Protein AF-A0A5N7CS74-F1 (afdb_monomer_lite)

Structure (mmCIF, N/CA/C/O backbone):
data_AF-A0A5N7CS74-F1
#
_entry.id   AF-A0A5N7CS74-F1
#
loop_
_atom_site.group_PDB
_atom_site.id
_atom_site.type_symbol
_atom_site.label_atom_id
_atom_site.label_alt_id
_atom_site.label_comp_id
_atom_site.label_asym_id
_atom_site.label_entity_id
_atom_site.label_seq_id
_atom_site.pdbx_PDB_ins_code
_atom_site.Cartn_x
_atom_site.Cartn_y
_atom_site.Cartn_z
_atom_site.occupancy
_atom_site.B_iso_or_equiv
_atom_site.auth_seq_id
_atom_site.auth_comp_id
_atom_site.auth_asym_id
_atom_site.auth_atom_id
_atom_site.pdbx_PDB_model_num
ATOM 1 N N . MET A 1 1 ? -2.478 -4.351 22.106 1.00 57.03 1 MET A N 1
ATOM 2 C CA . MET A 1 1 ? -2.594 -5.439 21.107 1.00 57.03 1 MET A CA 1
ATOM 3 C C . MET A 1 1 ? -3.476 -4.970 19.954 1.00 57.03 1 MET A C 1
ATOM 5 O O . MET A 1 1 ? -4.374 -4.177 20.224 1.00 57.03 1 MET A O 1
ATOM 9 N N . PRO A 1 2 ? -3.210 -5.345 18.687 1.00 69.88 2 PRO A N 1
ATOM 10 C CA . PRO A 1 2 ? -4.095 -4.986 17.576 1.00 69.88 2 PRO A CA 1
ATOM 11 C C . PRO A 1 2 ? -5.490 -5.591 17.793 1.00 69.88 2 PRO A C 1
ATOM 13 O O . PRO A 1 2 ? -5.602 -6.724 18.253 1.00 69.88 2 PRO A O 1
ATOM 16 N N . SER A 1 3 ? -6.546 -4.833 17.486 1.00 85.50 3 SER A N 1
ATOM 17 C CA . SER A 1 3 ? -7.917 -5.351 17.518 1.00 85.50 3 SER A CA 1
ATOM 18 C C . SER A 1 3 ? -8.099 -6.420 16.435 1.00 85.50 3 SER A C 1
ATOM 20 O O . SER A 1 3 ? -7.483 -6.343 15.370 1.00 85.50 3 SER A O 1
ATOM 22 N N . LEU A 1 4 ? -8.967 -7.407 16.678 1.00 88.88 4 LEU A N 1
ATOM 23 C CA . LEU A 1 4 ? -9.278 -8.454 15.696 1.00 88.88 4 LEU A CA 1
ATOM 24 C C . LEU A 1 4 ? -9.737 -7.851 14.357 1.00 88.88 4 LEU A C 1
ATOM 26 O O . LEU A 1 4 ? -9.261 -8.249 13.299 1.00 88.88 4 LEU A O 1
ATOM 30 N N . GLN A 1 5 ? -10.588 -6.822 14.419 1.00 88.62 5 GLN A N 1
ATOM 31 C CA . GLN A 1 5 ? -11.062 -6.077 13.248 1.00 88.62 5 GLN A CA 1
ATOM 32 C C . GLN A 1 5 ? -9.911 -5.472 12.439 1.00 88.62 5 GLN A C 1
ATOM 34 O O . GLN A 1 5 ? -9.894 -5.587 11.216 1.00 88.62 5 GLN A O 1
ATOM 39 N N . ARG A 1 6 ? -8.916 -4.873 13.109 1.00 90.06 6 ARG A N 1
ATOM 40 C CA . ARG A 1 6 ? -7.725 -4.335 12.441 1.00 90.06 6 ARG A CA 1
ATOM 41 C C . ARG A 1 6 ? -6.974 -5.431 11.696 1.00 90.06 6 ARG A C 1
ATOM 43 O O . ARG A 1 6 ? -6.565 -5.216 10.563 1.00 90.06 6 ARG A O 1
ATOM 50 N N . LEU A 1 7 ? -6.784 -6.585 12.333 1.00 91.31 7 LEU A N 1
ATOM 51 C CA . LEU A 1 7 ? -6.026 -7.685 11.748 1.00 91.31 7 LEU A CA 1
ATOM 52 C C . LEU A 1 7 ? -6.725 -8.233 10.499 1.00 91.31 7 LEU A C 1
ATOM 54 O O . LEU A 1 7 ? -6.093 -8.370 9.458 1.00 91.31 7 LEU A O 1
ATOM 58 N N . VAL A 1 8 ? -8.038 -8.455 10.580 1.00 93.00 8 VAL A N 1
ATOM 59 C CA . VAL A 1 8 ? -8.849 -8.923 9.448 1.00 93.00 8 VAL A CA 1
ATOM 60 C C . VAL A 1 8 ? -8.815 -7.921 8.293 1.00 93.00 8 VAL A C 1
ATOM 62 O O . VAL A 1 8 ? -8.518 -8.314 7.168 1.00 93.00 8 VAL A O 1
ATOM 65 N N . LEU A 1 9 ? -9.044 -6.629 8.562 1.00 91.12 9 LEU A N 1
ATOM 66 C CA . LEU A 1 9 ? -9.039 -5.588 7.528 1.00 91.12 9 LEU A CA 1
ATOM 67 C C . LEU A 1 9 ? -7.673 -5.452 6.853 1.00 91.12 9 LEU A C 1
ATOM 69 O O . LEU A 1 9 ? -7.586 -5.439 5.627 1.00 91.12 9 LEU A O 1
ATOM 73 N N . THR A 1 10 ? -6.597 -5.373 7.640 1.00 92.06 10 THR A N 1
ATOM 74 C CA . THR A 1 10 ? -5.243 -5.241 7.098 1.00 92.06 10 THR A CA 1
ATOM 75 C C . THR A 1 10 ? -4.834 -6.482 6.308 1.00 92.06 10 THR A C 1
ATOM 77 O O . THR A 1 10 ? -4.302 -6.338 5.211 1.00 92.06 10 THR A O 1
ATOM 80 N N . THR A 1 11 ? -5.107 -7.689 6.806 1.00 92.38 11 THR A N 1
ATOM 81 C CA . THR A 1 11 ? -4.757 -8.922 6.089 1.00 92.38 11 THR A CA 1
ATOM 82 C C . THR A 1 11 ? -5.563 -9.068 4.803 1.00 92.38 11 THR A C 1
ATOM 84 O O . THR A 1 11 ? -4.970 -9.321 3.758 1.00 92.38 11 THR A O 1
ATOM 87 N N . ALA A 1 12 ? -6.882 -8.848 4.834 1.00 94.25 12 ALA A N 1
ATOM 88 C CA . ALA A 1 12 ? -7.715 -8.905 3.632 1.00 94.25 12 ALA A CA 1
ATOM 89 C C . ALA A 1 12 ? -7.238 -7.902 2.568 1.00 94.25 12 ALA A C 1
ATOM 91 O O . ALA A 1 12 ? -7.096 -8.256 1.397 1.00 94.25 12 ALA A O 1
ATOM 92 N N . TYR A 1 13 ? -6.909 -6.677 2.987 1.00 93.94 13 TYR A N 1
ATOM 93 C CA . TYR A 1 13 ? -6.363 -5.645 2.108 1.00 93.94 13 TYR A CA 1
ATOM 94 C C . TYR A 1 13 ? -5.012 -6.035 1.492 1.00 93.94 13 TYR A C 1
ATOM 96 O O . TYR A 1 13 ? -4.823 -5.893 0.283 1.00 93.94 13 TYR A O 1
ATOM 104 N N . LEU A 1 14 ? -4.072 -6.540 2.297 1.00 93.25 14 LEU A N 1
ATOM 105 C CA . LEU A 1 14 ? -2.745 -6.932 1.813 1.00 93.25 14 LEU A CA 1
ATOM 106 C C . LEU A 1 14 ? -2.819 -8.129 0.863 1.00 93.25 14 LEU A C 1
ATOM 108 O O . LEU A 1 14 ? -2.167 -8.114 -0.180 1.00 93.25 14 LEU A O 1
ATOM 112 N N . 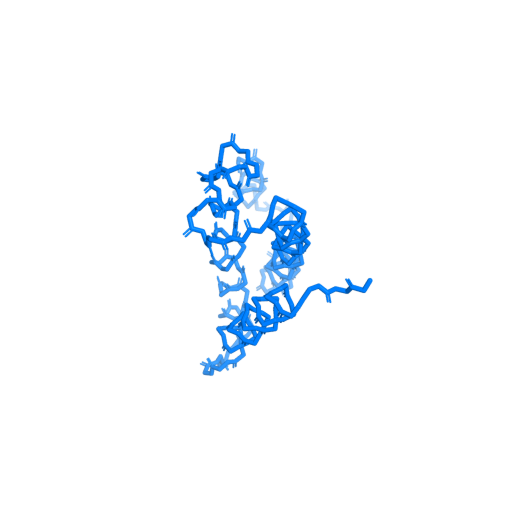VAL A 1 15 ? -3.642 -9.130 1.184 1.00 95.06 15 VAL A N 1
ATOM 113 C CA . VAL A 1 15 ? -3.868 -10.292 0.316 1.00 95.06 15 VAL A CA 1
ATOM 114 C C . VAL A 1 15 ? -4.490 -9.850 -1.005 1.00 95.06 15 VAL A C 1
ATOM 116 O O . VAL A 1 15 ? -3.966 -10.200 -2.060 1.00 95.06 15 VAL A O 1
ATOM 119 N N . GLY A 1 16 ? -5.540 -9.023 -0.972 1.00 92.56 16 GLY A N 1
ATOM 120 C CA . GLY A 1 16 ? -6.160 -8.484 -2.184 1.00 92.56 16 GLY A CA 1
ATOM 121 C C . GLY A 1 16 ? -5.176 -7.679 -3.037 1.00 92.56 16 GLY A C 1
ATOM 122 O O . GLY A 1 16 ? -5.081 -7.886 -4.244 1.00 92.56 16 GLY A O 1
ATOM 123 N N . THR A 1 17 ? -4.367 -6.826 -2.404 1.00 92.56 17 THR A N 1
ATOM 124 C CA . THR A 1 17 ? -3.319 -6.050 -3.086 1.00 92.56 17 THR A CA 1
ATOM 125 C C . THR A 1 17 ? -2.263 -6.955 -3.724 1.00 92.56 17 THR A C 1
ATOM 127 O O . THR A 1 17 ? -1.820 -6.693 -4.842 1.00 92.56 17 THR A O 1
ATOM 130 N N . GLY A 1 18 ? -1.863 -8.028 -3.038 1.00 89.88 18 GLY A N 1
ATOM 131 C CA . GLY A 1 18 ? -0.945 -9.029 -3.574 1.00 89.88 18 GLY A CA 1
ATOM 132 C C . GLY A 1 18 ? -1.535 -9.740 -4.790 1.00 89.88 18 GLY A C 1
ATOM 133 O O . GLY A 1 18 ? -0.910 -9.778 -5.846 1.00 89.88 18 GLY A O 1
ATOM 134 N N . VAL A 1 19 ? -2.771 -10.227 -4.682 1.00 92.50 19 VAL A N 1
ATOM 135 C CA . VAL A 1 19 ? -3.472 -10.892 -5.790 1.00 92.50 19 VAL A CA 1
ATOM 136 C C . VAL A 1 19 ? -3.542 -9.984 -7.018 1.00 92.50 19 VAL A C 1
ATOM 138 O O . VAL A 1 19 ? -3.138 -10.402 -8.102 1.00 92.50 19 VAL A O 1
ATOM 141 N N . CYS A 1 20 ? -3.959 -8.727 -6.853 1.00 89.88 20 CYS A N 1
ATOM 142 C CA . CYS A 1 20 ? -4.040 -7.763 -7.953 1.00 89.88 20 CYS A CA 1
ATOM 143 C C . CYS A 1 20 ? -2.679 -7.487 -8.616 1.00 89.88 20 CYS A C 1
ATOM 145 O O . CYS A 1 20 ? -2.626 -7.263 -9.828 1.00 89.88 20 CYS A O 1
ATOM 147 N N . ASN A 1 21 ? -1.591 -7.518 -7.840 1.00 87.50 21 ASN A N 1
ATOM 148 C CA . ASN A 1 21 ? -0.236 -7.290 -8.341 1.00 87.50 21 ASN A CA 1
ATOM 149 C C . ASN A 1 21 ? 0.380 -8.485 -9.060 1.00 87.50 21 ASN A C 1
ATOM 151 O O . ASN A 1 21 ? 1.158 -8.274 -9.982 1.00 87.50 21 ASN A O 1
ATOM 155 N N . PHE A 1 22 ? 0.087 -9.714 -8.634 1.00 89.00 22 PHE A N 1
ATOM 156 C CA . PHE A 1 22 ? 0.834 -10.888 -9.094 1.00 89.00 22 PHE A CA 1
ATOM 157 C C . PHE A 1 22 ? 0.024 -11.816 -9.998 1.00 89.00 22 PHE A C 1
ATOM 159 O O . PHE A 1 22 ? 0.582 -12.430 -10.907 1.00 89.00 22 PHE A O 1
ATOM 166 N N . VAL A 1 23 ? -1.288 -11.938 -9.786 1.00 92.19 23 VAL A N 1
ATOM 167 C CA . VAL A 1 23 ? -2.086 -12.935 -10.506 1.00 92.19 23 VAL A CA 1
ATOM 168 C C . VAL A 1 23 ? -2.315 -12.502 -11.953 1.00 92.19 23 VAL A C 1
ATOM 170 O O . VAL A 1 23 ? -2.891 -11.447 -12.237 1.00 92.19 23 VAL A O 1
ATOM 173 N N . GLY A 1 24 ? -1.868 -13.359 -12.873 1.00 86.00 24 GLY A N 1
ATOM 174 C CA . GLY A 1 24 ? -2.051 -13.185 -14.313 1.00 86.00 24 GLY A CA 1
ATOM 175 C C . GLY A 1 24 ? -1.167 -12.111 -14.945 1.00 86.00 24 GLY A C 1
ATOM 176 O O . GLY A 1 24 ? -1.457 -11.708 -16.065 1.00 86.00 24 GLY A O 1
ATOM 177 N N . VAL A 1 25 ? -0.127 -11.634 -14.252 1.00 90.94 25 VAL A N 1
ATOM 178 C CA . VAL A 1 25 ? 0.867 -10.724 -14.838 1.00 90.94 25 VAL A CA 1
ATOM 179 C C . VAL A 1 25 ? 1.816 -11.510 -15.732 1.00 90.94 25 VAL A C 1
ATOM 181 O O . VAL A 1 25 ? 2.424 -12.481 -15.287 1.00 90.94 25 VAL A O 1
ATOM 184 N N . GLN A 1 26 ? 1.963 -11.074 -16.982 1.00 90.38 26 GLN A N 1
ATOM 185 C CA . GLN A 1 26 ? 2.786 -11.769 -17.977 1.00 90.38 26 GLN A CA 1
ATOM 186 C C . GLN A 1 26 ? 4.058 -11.001 -18.355 1.00 90.38 26 GLN A C 1
ATOM 188 O O . GLN A 1 26 ? 4.928 -11.546 -19.031 1.00 90.38 26 GLN A O 1
ATOM 193 N N . SER A 1 27 ? 4.198 -9.740 -17.929 1.00 89.31 27 SER A N 1
ATOM 194 C CA . SER A 1 27 ? 5.359 -8.913 -18.275 1.00 89.31 27 SER A CA 1
ATOM 195 C C . SER A 1 27 ? 5.686 -7.838 -17.231 1.00 89.31 27 SER A C 1
ATOM 197 O O . SER A 1 27 ? 4.827 -7.403 -16.462 1.00 89.31 27 SER A O 1
ATOM 199 N N . LEU A 1 28 ? 6.941 -7.365 -17.230 1.00 87.06 28 LEU A N 1
ATOM 200 C CA . LEU A 1 28 ? 7.393 -6.278 -16.349 1.00 87.06 28 LEU A CA 1
ATOM 201 C C . LEU A 1 28 ? 6.643 -4.950 -16.579 1.00 87.06 28 LEU A C 1
ATOM 203 O O . LEU A 1 28 ? 6.221 -4.353 -15.589 1.00 87.06 28 LEU A O 1
ATOM 207 N N . PRO A 1 29 ? 6.414 -4.476 -17.824 1.00 87.62 29 PRO A N 1
ATOM 208 C CA . PRO A 1 29 ? 5.628 -3.261 -18.050 1.00 87.62 29 PRO A CA 1
ATOM 209 C C . PRO A 1 29 ? 4.185 -3.381 -17.544 1.00 87.62 29 PRO A C 1
ATOM 211 O O . PRO A 1 29 ? 3.642 -2.422 -16.994 1.00 87.62 29 PRO A O 1
ATOM 214 N N . GLU A 1 30 ? 3.574 -4.562 -17.680 1.00 89.62 30 GLU A N 1
ATOM 215 C CA . GLU A 1 30 ? 2.239 -4.825 -17.138 1.00 89.62 30 GLU A CA 1
ATOM 216 C C . GLU A 1 30 ? 2.235 -4.733 -15.606 1.00 89.62 30 GLU A C 1
ATOM 218 O O . GLU A 1 30 ? 1.382 -4.042 -15.046 1.00 89.62 30 GLU A O 1
ATOM 223 N N . ALA A 1 31 ? 3.221 -5.339 -14.931 1.00 89.69 31 ALA A N 1
ATOM 224 C CA . ALA A 1 31 ? 3.391 -5.224 -13.481 1.00 89.69 31 ALA A CA 1
ATOM 225 C C . ALA A 1 31 ? 3.496 -3.753 -13.037 1.00 89.69 31 ALA A C 1
ATOM 227 O O . ALA A 1 31 ? 2.818 -3.329 -12.101 1.00 89.69 31 ALA A O 1
ATOM 228 N N . GLY A 1 32 ? 4.286 -2.947 -13.757 1.00 88.88 32 GLY A N 1
ATOM 229 C CA . GLY A 1 32 ? 4.422 -1.512 -13.500 1.00 88.88 32 GLY A CA 1
ATOM 230 C C . GLY A 1 32 ? 3.120 -0.734 -13.695 1.00 88.88 32 GLY A C 1
ATOM 231 O O . GLY A 1 32 ? 2.818 0.162 -12.906 1.00 88.88 32 GLY A O 1
ATOM 232 N N . SER A 1 33 ? 2.317 -1.076 -14.708 1.00 92.00 33 SER A N 1
ATOM 233 C CA . SER A 1 33 ? 1.000 -0.459 -14.922 1.00 92.00 33 SER A CA 1
ATOM 234 C C . SER A 1 33 ? 0.009 -0.822 -13.812 1.00 92.00 33 SER A C 1
ATOM 236 O O . SER A 1 33 ? -0.721 0.046 -13.328 1.00 92.00 33 SER A O 1
ATOM 238 N N . ARG A 1 34 ? 0.006 -2.080 -13.355 1.00 92.50 34 ARG A N 1
ATOM 239 C CA . ARG A 1 34 ? -0.841 -2.516 -12.234 1.00 92.50 34 ARG A CA 1
ATOM 240 C C . ARG A 1 34 ? -0.454 -1.833 -10.925 1.00 92.50 34 ARG A C 1
ATOM 242 O O . ARG A 1 34 ? -1.347 -1.351 -10.229 1.00 92.50 34 ARG A O 1
ATOM 249 N N . ALA A 1 35 ? 0.843 -1.701 -10.649 1.00 91.44 35 ALA A N 1
ATOM 250 C CA . ALA A 1 35 ? 1.337 -0.964 -9.490 1.00 91.44 35 ALA A CA 1
ATOM 251 C C . ALA A 1 35 ? 0.873 0.506 -9.503 1.00 91.44 35 ALA A C 1
ATOM 253 O O . ALA A 1 35 ? 0.362 0.999 -8.498 1.00 91.44 35 ALA A O 1
ATOM 254 N N . ALA A 1 36 ? 0.935 1.184 -10.657 1.00 91.56 36 ALA A N 1
ATOM 255 C CA . ALA A 1 36 ? 0.397 2.543 -10.818 1.00 91.56 36 ALA A CA 1
ATOM 256 C C . ALA A 1 36 ? -1.116 2.627 -10.562 1.00 91.56 36 ALA A C 1
ATOM 258 O O . ALA A 1 36 ? -1.591 3.527 -9.875 1.00 91.56 36 ALA A O 1
ATOM 259 N N . ARG A 1 37 ? -1.904 1.688 -11.096 1.00 93.88 37 ARG A N 1
ATOM 260 C CA . ARG A 1 37 ? -3.359 1.676 -10.864 1.00 93.88 37 ARG A CA 1
ATOM 261 C C . ARG A 1 37 ? -3.687 1.465 -9.389 1.00 93.88 37 ARG A C 1
ATOM 263 O O . ARG A 1 37 ? -4.545 2.157 -8.851 1.00 93.88 37 ARG A O 1
ATOM 270 N N . LEU A 1 38 ? -2.992 0.540 -8.727 1.00 93.31 38 LEU A N 1
ATOM 271 C CA . LEU A 1 38 ? -3.178 0.279 -7.301 1.00 93.31 38 LEU A CA 1
ATOM 272 C C . LEU A 1 38 ? -2.758 1.471 -6.439 1.00 93.31 38 LEU A C 1
ATOM 274 O O . LEU A 1 38 ? -3.459 1.784 -5.478 1.00 93.31 38 LEU A O 1
ATOM 278 N N . SER A 1 39 ? -1.663 2.162 -6.777 1.00 93.69 39 SER A N 1
ATOM 279 C CA . SER A 1 39 ? -1.270 3.376 -6.055 1.00 93.69 39 SER A CA 1
ATOM 280 C C . SER A 1 39 ? -2.343 4.461 -6.177 1.00 93.69 39 SER A C 1
ATOM 282 O O . SER A 1 39 ? -2.729 5.026 -5.160 1.00 93.69 39 SER A O 1
ATOM 284 N N . LEU A 1 40 ? -2.913 4.682 -7.367 1.00 93.75 40 LEU A N 1
ATOM 285 C CA . LEU A 1 40 ? -3.989 5.658 -7.570 1.00 93.75 40 LEU A CA 1
ATOM 286 C C . LEU A 1 40 ? -5.272 5.295 -6.814 1.00 93.75 40 LEU A C 1
ATOM 288 O O . LEU A 1 40 ? -5.842 6.154 -6.145 1.00 93.75 40 LEU A O 1
ATOM 292 N N . ILE A 1 41 ? -5.710 4.033 -6.861 1.00 92.56 41 ILE A N 1
ATOM 293 C CA . ILE A 1 41 ? -6.899 3.571 -6.121 1.00 92.56 41 ILE A CA 1
ATOM 294 C C . ILE A 1 41 ? -6.712 3.781 -4.613 1.00 92.56 41 ILE A C 1
ATOM 296 O O . ILE A 1 41 ? -7.609 4.285 -3.927 1.00 92.56 41 ILE A O 1
ATOM 300 N N . 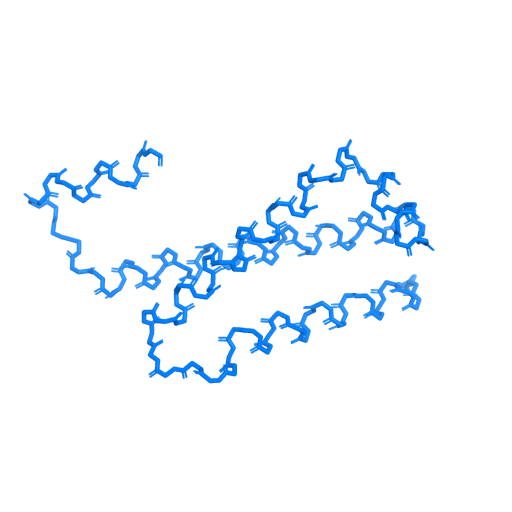ASN A 1 42 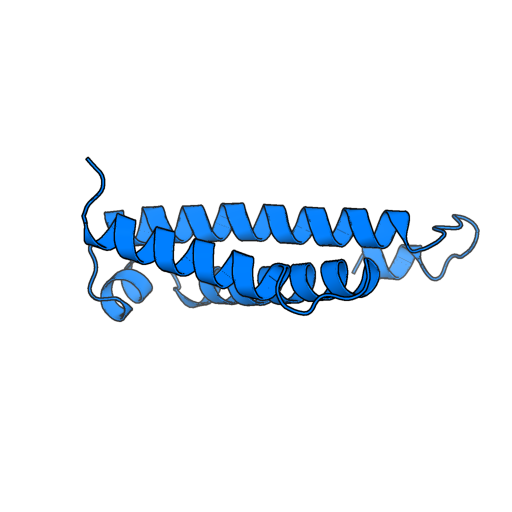? -5.536 3.424 -4.091 1.00 92.25 42 ASN A N 1
ATOM 301 C CA . ASN A 1 42 ? -5.226 3.639 -2.685 1.00 92.25 42 ASN A CA 1
ATOM 302 C C . ASN A 1 42 ? -5.185 5.136 -2.352 1.00 92.25 42 ASN A C 1
ATOM 304 O O . ASN A 1 42 ? -5.768 5.550 -1.356 1.00 92.25 42 ASN A O 1
ATOM 308 N N . LEU A 1 43 ? -4.570 5.954 -3.207 1.00 91.00 43 LEU A N 1
ATOM 309 C CA . LEU A 1 43 ? -4.476 7.400 -3.029 1.00 91.00 43 LEU A CA 1
ATOM 310 C C . LEU A 1 43 ? -5.859 8.062 -2.987 1.00 91.00 43 LEU A C 1
ATOM 312 O O . LEU A 1 43 ? -6.137 8.843 -2.080 1.00 91.00 43 LEU A O 1
ATOM 316 N N . MET A 1 44 ? -6.757 7.692 -3.904 1.00 89.06 44 MET A N 1
ATOM 317 C CA . MET A 1 44 ? -8.151 8.140 -3.875 1.00 89.06 44 MET A CA 1
ATOM 318 C C . MET A 1 44 ? -8.820 7.768 -2.551 1.00 89.06 44 MET A C 1
ATOM 320 O O . MET A 1 44 ? -9.455 8.613 -1.928 1.00 89.06 44 MET A O 1
ATOM 324 N N . SER A 1 45 ? -8.623 6.534 -2.083 1.00 85.06 45 SER A N 1
ATOM 325 C CA . SER A 1 45 ? -9.192 6.056 -0.817 1.00 85.06 45 SER A CA 1
ATOM 326 C C . SER A 1 45 ? -8.662 6.824 0.401 1.00 85.06 45 SER A C 1
ATOM 328 O O . SER A 1 45 ? -9.405 7.049 1.355 1.00 85.06 45 SER A O 1
ATOM 330 N N . LEU A 1 46 ? -7.397 7.26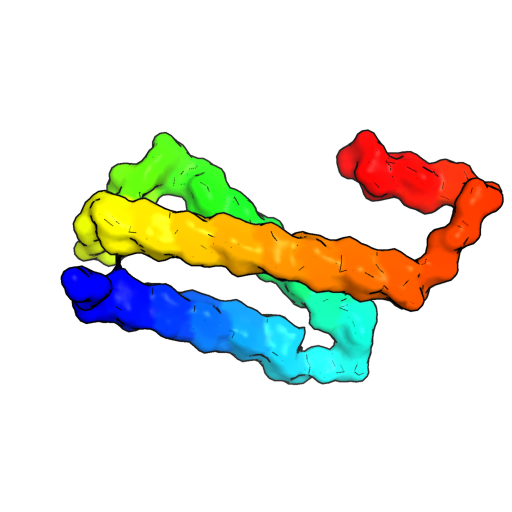1 0.371 1.00 89.00 46 LEU A N 1
ATOM 331 C CA . LEU A 1 46 ? -6.812 8.097 1.422 1.00 89.00 46 LEU A CA 1
ATOM 332 C C . LEU A 1 46 ? -7.461 9.489 1.455 1.00 89.00 46 LEU A C 1
ATOM 334 O O . LEU A 1 46 ? -7.776 9.994 2.530 1.00 89.00 46 LEU A O 1
ATOM 338 N N . PHE A 1 47 ? -7.724 10.100 0.299 1.00 85.38 47 PHE A N 1
ATOM 339 C CA . PHE A 1 47 ? -8.318 11.440 0.247 1.00 85.38 47 PHE A CA 1
ATOM 340 C C . PHE A 1 47 ? -9.834 11.456 0.457 1.00 85.38 47 PHE A C 1
ATOM 342 O O . PHE A 1 47 ? -10.361 12.410 1.029 1.00 85.38 47 PHE A O 1
ATOM 349 N N . PHE A 1 48 ? -10.537 10.391 0.064 1.00 76.19 48 PHE A N 1
ATOM 350 C CA . PHE A 1 48 ? -11.999 10.320 0.151 1.00 76.19 48 PHE A CA 1
ATOM 351 C C . PHE A 1 48 ? -12.527 10.377 1.589 1.00 76.19 48 PHE A C 1
ATOM 353 O O . PHE A 1 48 ? -13.685 10.710 1.819 1.00 76.19 48 PHE A O 1
ATOM 360 N N . SER A 1 49 ? -11.684 10.069 2.576 1.00 69.06 49 SER A N 1
ATOM 361 C CA . SER A 1 49 ? -12.118 10.026 3.966 1.00 69.06 49 SER A CA 1
ATOM 362 C C . SER A 1 49 ? -12.307 11.415 4.601 1.00 69.06 49 SER A C 1
ATOM 364 O O . SER A 1 49 ? -12.928 11.505 5.651 1.00 69.06 49 SER A O 1
ATOM 366 N N . GLY A 1 50 ? -11.791 12.513 4.027 1.00 65.00 50 GLY A N 1
ATOM 367 C CA . GLY A 1 50 ? -11.932 13.864 4.617 1.00 65.00 50 GLY A CA 1
ATOM 368 C C . GLY A 1 50 ? -11.423 14.001 6.071 1.00 65.00 50 GLY A C 1
ATOM 369 O O . GLY A 1 50 ? -11.729 14.979 6.746 1.00 65.00 50 GLY A O 1
ATOM 370 N N . GLY A 1 51 ? -10.677 13.002 6.566 1.00 74.94 51 GLY A N 1
ATOM 371 C CA . GLY A 1 51 ? -10.357 12.755 7.977 1.00 74.94 51 GLY A CA 1
ATOM 372 C C . GLY A 1 51 ? -10.588 11.285 8.363 1.00 74.94 51 GLY A C 1
ATOM 373 O O . GLY A 1 51 ? -11.229 10.539 7.640 1.00 74.94 51 GLY A O 1
ATOM 374 N N . ASN A 1 52 ? -10.084 10.813 9.505 1.00 82.31 52 ASN A N 1
ATOM 375 C CA . ASN A 1 52 ? -10.249 9.396 9.885 1.00 82.31 52 ASN A CA 1
ATOM 376 C C . ASN A 1 52 ? -11.684 9.035 10.319 1.00 82.31 52 ASN A C 1
ATOM 378 O O . ASN A 1 52 ? -12.038 7.859 10.356 1.00 82.31 52 ASN A O 1
ATOM 382 N N . GLU A 1 53 ? -12.506 10.025 10.669 1.00 86.31 53 GLU A N 1
ATOM 383 C CA . GLU A 1 53 ? -13.830 9.795 11.254 1.00 86.31 53 GLU A CA 1
ATOM 384 C C . GLU A 1 53 ? -14.844 9.237 10.261 1.00 86.31 53 GLU A C 1
ATOM 386 O O . GLU A 1 53 ? -15.575 8.306 10.596 1.00 86.31 53 GLU A O 1
ATOM 391 N N . PHE A 1 54 ? -14.883 9.776 9.041 1.00 87.38 54 PHE A N 1
ATOM 392 C CA . PHE A 1 54 ? -15.808 9.305 8.014 1.00 87.38 54 PHE A CA 1
ATOM 393 C C . PHE A 1 54 ? -15.532 7.842 7.667 1.00 87.38 54 PHE A C 1
ATOM 395 O O . PHE A 1 54 ? -16.438 7.015 7.728 1.00 87.38 54 PHE A O 1
ATOM 402 N N . GLY A 1 55 ? -14.274 7.497 7.389 1.00 86.44 55 GLY A N 1
ATOM 403 C CA . GLY A 1 55 ? -13.890 6.125 7.084 1.00 86.44 55 GLY A CA 1
ATOM 404 C C . GLY A 1 55 ? -14.075 5.162 8.260 1.00 86.44 55 GLY A C 1
ATOM 405 O O . GLY A 1 55 ? -14.509 4.029 8.054 1.00 86.44 55 GLY A O 1
ATOM 406 N N . ALA A 1 56 ? -13.834 5.611 9.499 1.00 90.19 56 ALA A N 1
ATOM 407 C CA . ALA A 1 56 ? -14.125 4.819 10.694 1.00 90.19 56 ALA A CA 1
ATOM 408 C C . ALA A 1 56 ? -15.623 4.494 10.814 1.00 90.19 56 ALA A C 1
ATOM 410 O O . ALA A 1 56 ? -15.980 3.343 11.064 1.00 90.19 56 ALA A O 1
ATOM 411 N N . ARG A 1 57 ? -16.499 5.483 10.574 1.00 90.50 57 ARG A N 1
ATOM 412 C CA . ARG A 1 57 ? -17.959 5.295 10.569 1.00 90.50 57 ARG A CA 1
ATOM 413 C C . ARG A 1 57 ? -18.417 4.402 9.419 1.00 90.50 57 ARG A C 1
ATOM 415 O O . ARG A 1 57 ? -19.208 3.497 9.653 1.00 90.50 57 ARG A O 1
ATOM 422 N N . LEU A 1 58 ? -17.893 4.615 8.211 1.00 89.62 58 LEU A N 1
ATOM 423 C CA . LEU A 1 58 ? -18.246 3.842 7.016 1.00 89.62 58 LEU A CA 1
ATOM 424 C C . LEU A 1 58 ? -17.924 2.351 7.175 1.00 89.62 58 LEU A C 1
ATOM 426 O O . LEU A 1 58 ? -18.703 1.503 6.754 1.00 89.62 58 LEU A O 1
ATOM 430 N N . LEU A 1 59 ? -16.788 2.032 7.799 1.00 87.56 59 LEU A N 1
ATOM 431 C CA . LEU A 1 59 ? -16.358 0.652 8.037 1.00 87.56 59 LEU A CA 1
ATOM 432 C C . LEU A 1 59 ? -16.850 0.077 9.375 1.00 87.56 59 LEU A C 1
ATOM 434 O O . LEU A 1 59 ? -16.581 -1.087 9.664 1.00 87.56 59 LEU A O 1
ATOM 438 N N . GLY A 1 60 ? -17.539 0.870 10.203 1.00 91.00 60 GLY A N 1
ATOM 439 C CA . GLY A 1 60 ? -18.024 0.436 11.516 1.00 91.00 60 GLY A CA 1
ATOM 440 C C . GLY A 1 60 ? -16.905 0.055 12.494 1.00 91.00 60 GLY A C 1
ATOM 441 O O . GLY A 1 60 ? -17.079 -0.848 13.313 1.00 91.00 60 GLY A O 1
ATOM 442 N N . VAL A 1 61 ? -15.743 0.711 12.405 1.00 90.81 61 VAL A N 1
ATOM 443 C CA . VAL A 1 61 ? -14.569 0.430 13.248 1.00 90.81 61 VAL A CA 1
ATOM 444 C C . VAL A 1 61 ? -14.190 1.624 14.116 1.00 90.81 61 VAL A C 1
ATOM 446 O O . VAL A 1 61 ? -14.578 2.762 13.865 1.00 90.81 61 VAL A O 1
ATOM 449 N N . SER A 1 62 ? -13.376 1.383 15.145 1.00 92.25 62 SER A N 1
ATOM 450 C CA . SER A 1 62 ? -12.866 2.473 15.978 1.00 92.25 62 SER A CA 1
ATOM 451 C C . SER A 1 62 ? -11.943 3.412 15.195 1.00 92.25 62 SER A C 1
ATOM 453 O O . SER A 1 62 ? -11.208 2.984 14.301 1.00 92.25 62 SER A O 1
ATOM 455 N N . LEU A 1 63 ? -11.906 4.688 15.594 1.00 90.81 63 LEU A N 1
ATOM 456 C CA . LEU A 1 63 ? -11.046 5.702 14.975 1.00 90.81 63 LEU A CA 1
ATOM 457 C C . LEU A 1 63 ? -9.566 5.290 14.972 1.00 90.81 63 LEU A C 1
ATOM 459 O O . LEU A 1 63 ? -8.867 5.480 13.982 1.00 90.81 63 LEU A O 1
ATOM 463 N N . GLY A 1 64 ? -9.097 4.667 16.058 1.00 91.06 64 GLY A N 1
ATOM 464 C CA . GLY A 1 64 ? -7.733 4.139 16.143 1.00 91.06 64 GLY A CA 1
ATOM 465 C C . GLY A 1 64 ? -7.479 2.964 15.191 1.00 91.06 64 GLY A C 1
ATOM 466 O O . GLY A 1 64 ? -6.397 2.869 14.613 1.00 91.06 64 GLY A O 1
ATOM 467 N N . THR A 1 65 ? -8.475 2.095 14.982 1.00 90.81 65 THR A N 1
ATOM 468 C CA . THR A 1 65 ? -8.387 0.988 14.014 1.00 90.81 65 THR A CA 1
ATOM 469 C C . THR A 1 65 ? -8.322 1.526 12.590 1.00 90.81 65 THR A C 1
ATOM 471 O O . THR A 1 65 ? -7.421 1.145 11.841 1.00 90.81 65 THR A O 1
ATOM 474 N N . TYR A 1 66 ? -9.218 2.454 12.243 1.00 92.25 66 TYR A N 1
ATOM 475 C CA . TYR A 1 66 ? -9.217 3.092 10.932 1.00 92.25 66 TYR A CA 1
ATOM 476 C C . TYR A 1 66 ? -7.936 3.890 10.693 1.00 92.25 66 TYR A C 1
ATOM 478 O O . TYR A 1 66 ? -7.314 3.727 9.655 1.00 92.25 66 TYR A O 1
ATOM 486 N N . GLY A 1 67 ? -7.477 4.686 11.661 1.00 91.88 67 GLY A N 1
ATOM 487 C CA . GLY A 1 67 ? -6.245 5.466 11.524 1.00 91.88 67 GLY A CA 1
ATOM 488 C C . GLY A 1 67 ? -5.006 4.593 11.300 1.00 91.88 67 GLY A C 1
ATOM 489 O O . GLY A 1 67 ? -4.152 4.923 10.477 1.00 91.88 67 GLY A O 1
ATOM 490 N N . ALA A 1 68 ? -4.917 3.443 11.978 1.00 91.94 68 ALA A N 1
ATOM 491 C CA . ALA A 1 68 ? -3.849 2.477 11.729 1.00 91.94 68 ALA A CA 1
ATOM 492 C C . ALA A 1 68 ? -3.956 1.854 10.327 1.00 91.94 68 ALA A C 1
ATOM 494 O O . ALA A 1 68 ? -2.946 1.746 9.633 1.00 91.94 68 ALA A O 1
ATOM 495 N N . PHE A 1 69 ? -5.166 1.481 9.904 1.00 92.00 69 PHE A N 1
ATOM 496 C CA . PHE A 1 69 ? -5.434 0.944 8.570 1.00 92.00 69 PHE A CA 1
ATOM 497 C C . PHE A 1 69 ? -5.109 1.959 7.464 1.00 92.00 69 PHE A C 1
ATOM 499 O O . PHE A 1 69 ? -4.360 1.646 6.545 1.00 92.00 69 PHE A O 1
ATOM 506 N N . HIS A 1 70 ? -5.577 3.197 7.604 1.00 92.88 70 HIS A N 1
ATOM 507 C CA . HIS A 1 70 ? -5.310 4.314 6.704 1.00 92.88 70 HIS A CA 1
ATOM 508 C C . HIS A 1 70 ? -3.804 4.556 6.545 1.00 92.88 70 HIS A C 1
ATOM 510 O O . HIS A 1 70 ? -3.301 4.683 5.432 1.00 92.88 70 HIS A O 1
ATOM 516 N N . ARG A 1 71 ? -3.044 4.523 7.648 1.00 92.50 71 ARG A N 1
ATOM 517 C CA . ARG A 1 71 ? -1.580 4.634 7.596 1.00 92.50 71 ARG A CA 1
ATOM 518 C C . ARG A 1 71 ? -0.937 3.469 6.834 1.00 92.50 71 ARG A C 1
ATOM 520 O O . ARG A 1 71 ? -0.007 3.696 6.066 1.00 92.50 71 ARG A O 1
ATOM 527 N N . THR A 1 72 ? -1.425 2.240 7.014 1.00 94.00 72 THR A N 1
ATOM 528 C CA . THR A 1 72 ? -0.958 1.079 6.237 1.00 94.00 72 THR A CA 1
ATOM 529 C C . THR A 1 72 ? -1.231 1.251 4.743 1.00 94.00 72 THR A C 1
ATOM 531 O O . THR A 1 72 ? -0.320 1.040 3.945 1.00 94.00 72 THR A O 1
ATOM 534 N N . VAL A 1 73 ? -2.435 1.690 4.363 1.00 93.75 73 VAL A N 1
ATOM 535 C CA . VAL A 1 73 ? -2.782 2.001 2.965 1.00 93.75 73 VAL A CA 1
ATOM 536 C C . VAL A 1 73 ? -1.847 3.079 2.404 1.00 93.75 73 VAL A C 1
ATOM 538 O O . VAL A 1 73 ? -1.350 2.939 1.289 1.00 93.75 73 VAL A O 1
ATOM 541 N N . GLY A 1 74 ? -1.517 4.105 3.196 1.00 93.81 74 GLY A N 1
ATOM 542 C CA . GLY A 1 74 ? -0.529 5.131 2.847 1.00 93.81 74 GLY A CA 1
ATOM 543 C C . GLY A 1 74 ? 0.849 4.556 2.513 1.00 93.81 74 GLY A C 1
ATOM 544 O O . GLY A 1 74 ? 1.387 4.822 1.439 1.00 93.81 74 GLY A O 1
ATOM 545 N N . PHE A 1 75 ? 1.402 3.705 3.381 1.00 95.75 75 PHE A N 1
ATOM 546 C CA . PHE A 1 75 ? 2.689 3.052 3.115 1.00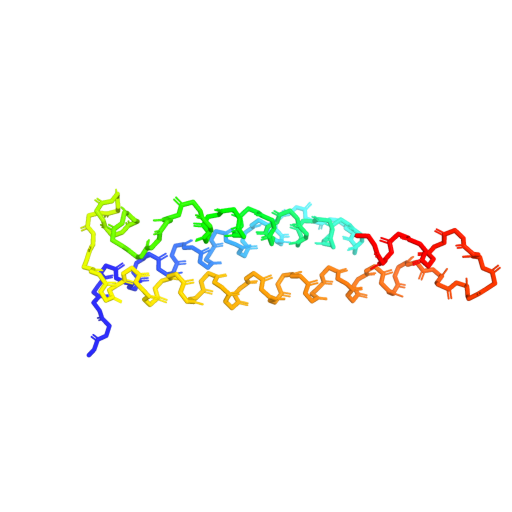 95.75 75 PHE A CA 1
ATOM 547 C C . PHE A 1 75 ? 2.658 2.179 1.858 1.00 95.75 75 PHE A C 1
ATOM 549 O O . PHE A 1 75 ? 3.569 2.254 1.035 1.00 95.75 75 PHE A O 1
ATOM 556 N N . VAL A 1 76 ? 1.601 1.384 1.675 1.00 95.75 76 VAL A N 1
ATOM 557 C CA . VAL A 1 76 ? 1.453 0.538 0.483 1.00 95.75 76 VAL A CA 1
ATOM 558 C C . VAL A 1 76 ? 1.337 1.388 -0.782 1.00 95.75 76 VAL A C 1
ATOM 560 O O . VAL A 1 76 ? 1.954 1.052 -1.786 1.00 95.75 76 VAL A O 1
ATOM 563 N N . THR A 1 77 ? 0.636 2.523 -0.730 1.00 96.19 77 THR A N 1
ATOM 564 C CA . THR A 1 77 ? 0.544 3.482 -1.846 1.00 96.19 77 THR A CA 1
ATOM 565 C C . THR A 1 77 ? 1.920 3.952 -2.303 1.00 96.19 77 THR A C 1
ATOM 567 O O . THR A 1 77 ? 2.222 3.895 -3.494 1.00 96.19 77 THR A O 1
ATOM 570 N N . VAL A 1 78 ? 2.772 4.361 -1.357 1.00 96.19 78 VAL A N 1
ATOM 571 C CA . VAL A 1 78 ? 4.140 4.814 -1.647 1.00 96.19 78 VAL A CA 1
ATOM 572 C C . VAL A 1 78 ? 4.975 3.681 -2.241 1.00 96.19 78 VAL A C 1
ATOM 574 O O . VAL A 1 78 ? 5.648 3.886 -3.248 1.00 96.19 78 VAL A O 1
ATOM 577 N N . ILE A 1 79 ? 4.893 2.471 -1.681 1.00 95.69 79 ILE A N 1
ATOM 578 C CA . ILE A 1 79 ? 5.607 1.299 -2.212 1.00 95.69 79 ILE A CA 1
ATOM 579 C C . ILE A 1 79 ? 5.186 1.013 -3.661 1.00 95.69 79 ILE A C 1
ATOM 581 O O . ILE A 1 79 ? 6.045 0.831 -4.521 1.00 95.69 79 ILE A O 1
ATOM 585 N N . GLN A 1 80 ? 3.883 1.019 -3.955 1.00 94.62 80 GLN A N 1
ATOM 586 C CA . GLN A 1 80 ? 3.368 0.798 -5.310 1.00 94.62 80 GLN A CA 1
ATOM 587 C C . GLN A 1 80 ? 3.832 1.885 -6.291 1.00 94.62 80 GLN A C 1
ATOM 589 O O . GLN A 1 80 ? 4.237 1.575 -7.411 1.00 94.62 80 GLN A O 1
ATOM 594 N N . ALA A 1 81 ? 3.840 3.150 -5.863 1.00 92.94 81 ALA A N 1
ATOM 595 C CA . ALA A 1 81 ? 4.351 4.252 -6.672 1.00 92.94 81 ALA A CA 1
ATOM 596 C C . ALA A 1 81 ? 5.854 4.101 -6.971 1.00 92.94 81 ALA A C 1
ATOM 598 O O . ALA A 1 81 ? 6.270 4.273 -8.115 1.00 92.94 81 ALA A O 1
ATOM 599 N N . ILE A 1 82 ? 6.664 3.709 -5.981 1.00 93.62 82 ILE A N 1
ATOM 600 C CA . ILE A 1 82 ? 8.099 3.450 -6.175 1.00 93.62 82 ILE A CA 1
ATOM 601 C C . ILE A 1 82 ? 8.312 2.305 -7.169 1.00 93.62 82 ILE A C 1
ATOM 603 O O . ILE A 1 82 ? 9.106 2.448 -8.097 1.00 93.62 82 ILE A O 1
ATOM 607 N N . ILE A 1 83 ? 7.587 1.191 -7.018 1.00 91.69 83 ILE A N 1
ATOM 608 C CA . ILE A 1 83 ? 7.663 0.053 -7.949 1.00 91.69 83 ILE A CA 1
ATOM 609 C C . ILE A 1 83 ? 7.343 0.510 -9.375 1.00 91.69 83 ILE A C 1
ATOM 611 O O . ILE A 1 83 ? 8.087 0.189 -10.302 1.00 91.69 83 ILE A O 1
ATOM 615 N N . HIS A 1 84 ? 6.278 1.296 -9.549 1.00 92.25 84 HIS A N 1
ATOM 616 C CA . HIS A 1 84 ? 5.911 1.861 -10.843 1.00 92.25 84 HIS A CA 1
ATOM 617 C C . HIS A 1 84 ? 7.051 2.695 -11.453 1.00 92.25 84 HIS A C 1
ATOM 619 O O . HIS A 1 84 ? 7.463 2.426 -12.582 1.00 92.25 84 HIS A O 1
ATOM 625 N N . VAL A 1 85 ? 7.608 3.650 -10.699 1.00 90.25 85 VAL A N 1
ATOM 626 C CA . VAL A 1 85 ? 8.702 4.521 -11.165 1.00 90.25 85 VAL A CA 1
ATOM 627 C C . VAL A 1 85 ? 9.945 3.710 -11.536 1.00 90.25 85 VAL A C 1
ATOM 629 O O . VAL A 1 85 ? 10.522 3.923 -12.601 1.00 90.25 85 VAL A O 1
ATOM 632 N N . VAL A 1 86 ? 10.336 2.738 -10.706 1.00 90.50 86 VAL A N 1
ATOM 633 C CA . VAL A 1 86 ? 11.501 1.878 -10.964 1.00 90.50 86 VAL A CA 1
ATOM 634 C C . VAL A 1 86 ? 11.309 1.050 -12.235 1.00 90.50 86 VAL A C 1
ATOM 636 O O . VAL A 1 86 ? 12.224 0.969 -13.057 1.00 90.50 86 VAL A O 1
ATOM 639 N N . ILE A 1 87 ? 10.128 0.456 -12.432 1.00 89.44 87 ILE A N 1
ATOM 640 C CA . ILE A 1 87 ? 9.835 -0.333 -13.634 1.00 89.44 87 ILE A CA 1
ATOM 641 C C . ILE A 1 87 ? 9.864 0.554 -14.879 1.00 89.44 87 ILE A C 1
ATOM 643 O O . ILE A 1 87 ? 10.482 0.172 -15.872 1.00 89.44 87 ILE A O 1
ATOM 647 N N . ILE A 1 88 ? 9.255 1.742 -14.843 1.00 86.00 88 ILE A N 1
ATOM 648 C CA . ILE A 1 88 ? 9.281 2.675 -15.978 1.00 86.00 88 ILE A CA 1
ATOM 649 C C . ILE A 1 88 ? 10.714 3.111 -16.296 1.00 86.00 88 ILE A C 1
ATOM 651 O O . ILE A 1 88 ? 11.108 3.065 -17.459 1.00 86.00 88 ILE A O 1
ATOM 655 N N . ALA A 1 89 ? 11.522 3.433 -15.283 1.00 86.06 89 ALA A N 1
ATOM 656 C CA . ALA A 1 89 ? 12.920 3.818 -15.468 1.00 86.06 89 ALA A CA 1
ATOM 657 C C . ALA A 1 89 ? 13.790 2.699 -16.067 1.00 86.06 89 ALA A C 1
ATOM 659 O O . ALA A 1 89 ? 14.770 2.977 -16.752 1.00 86.06 89 ALA A O 1
ATOM 660 N N . LYS A 1 90 ? 13.449 1.429 -15.810 1.00 84.38 90 LYS A N 1
ATOM 661 C CA . LYS A 1 90 ? 14.153 0.259 -16.361 1.00 84.38 90 LYS A CA 1
ATOM 662 C C . LYS A 1 90 ? 13.662 -0.158 -17.744 1.00 84.38 90 LYS A C 1
ATOM 664 O O . LYS A 1 90 ? 14.440 -0.697 -18.521 1.00 84.38 90 LYS A O 1
ATOM 669 N N . THR A 1 91 ? 12.373 0.018 -18.020 1.00 80.88 91 THR A N 1
ATOM 670 C CA . THR A 1 91 ? 11.737 -0.464 -19.257 1.00 80.88 91 THR A CA 1
ATOM 671 C C . THR A 1 91 ? 11.715 0.584 -20.358 1.00 80.88 91 THR A C 1
ATOM 673 O O . THR A 1 91 ? 11.635 0.225 -21.530 1.00 80.88 91 THR A O 1
ATOM 676 N N . ARG A 1 92 ? 11.831 1.871 -20.016 1.00 69.50 92 ARG A N 1
ATOM 677 C CA . ARG A 1 92 ? 12.076 2.934 -20.988 1.00 69.50 92 ARG A CA 1
ATOM 678 C C . ARG A 1 92 ? 13.559 3.271 -21.027 1.00 69.50 92 ARG A C 1
ATOM 680 O O . ARG A 1 92 ? 14.161 3.559 -19.999 1.00 69.50 92 ARG A O 1
ATOM 687 N N . SER A 1 93 ? 14.139 3.292 -22.224 1.00 59.69 93 SER A N 1
ATOM 688 C CA . SER A 1 93 ? 15.414 3.965 -22.460 1.00 59.69 93 SER A CA 1
ATOM 689 C C . SER A 1 93 ? 15.196 5.464 -22.254 1.00 59.69 93 SER A C 1
ATOM 691 O O . SER A 1 93 ? 14.731 6.153 -23.163 1.00 59.69 93 SER A O 1
ATOM 693 N N . ILE A 1 94 ? 15.464 5.960 -21.045 1.00 54.94 94 ILE A N 1
ATOM 694 C CA . ILE A 1 94 ? 15.469 7.397 -20.764 1.00 54.94 94 ILE A CA 1
ATOM 695 C C . ILE A 1 94 ? 16.701 7.969 -21.470 1.00 54.94 94 ILE A C 1
ATOM 697 O O . ILE A 1 94 ? 17.804 7.975 -20.927 1.00 54.94 94 ILE A O 1
ATOM 701 N N . SER A 1 95 ? 16.528 8.381 -22.725 1.00 50.72 95 SER A N 1
ATOM 702 C CA . SER A 1 95 ? 17.548 9.128 -23.449 1.00 50.72 95 SER A CA 1
ATOM 703 C C . SER A 1 95 ? 17.389 10.593 -23.067 1.00 50.72 95 SER A C 1
ATOM 705 O O . SER A 1 95 ? 16.408 11.230 -23.437 1.00 50.72 95 SER A O 1
ATOM 707 N N . ALA A 1 96 ? 18.355 11.144 -22.329 1.00 54.12 96 ALA A N 1
ATOM 708 C CA . ALA A 1 96 ? 18.369 12.560 -21.941 1.00 54.12 96 ALA A CA 1
ATOM 709 C C . ALA A 1 96 ? 18.406 13.530 -23.147 1.00 54.12 96 ALA A C 1
ATOM 711 O O . ALA A 1 96 ? 18.253 14.733 -22.973 1.00 54.12 96 ALA A O 1
ATOM 712 N N . SER A 1 97 ? 18.594 13.007 -24.365 1.00 54.28 97 SER A N 1
ATOM 713 C CA . SER A 1 97 ? 18.505 13.751 -25.624 1.00 54.28 97 SER A CA 1
ATOM 714 C C . SER A 1 97 ? 17.066 13.956 -26.123 1.00 54.28 97 SER A C 1
ATOM 716 O O . SER A 1 97 ? 16.861 14.751 -27.039 1.00 54.28 97 SER A O 1
ATOM 718 N N . ASP A 1 98 ? 16.077 13.251 -25.566 1.00 54.62 98 ASP A N 1
ATOM 719 C CA . ASP A 1 98 ? 14.681 13.303 -26.007 1.00 54.62 98 ASP A CA 1
ATOM 720 C C . ASP A 1 98 ? 13.878 14.248 -25.093 1.00 54.62 98 ASP A C 1
ATOM 722 O O . ASP A 1 98 ? 13.284 13.848 -24.088 1.00 54.62 98 ASP A O 1
ATOM 726 N N . ASN A 1 99 ? 13.875 15.543 -25.434 1.00 54.66 99 ASN A N 1
ATOM 727 C CA . ASN A 1 99 ? 13.247 16.632 -24.661 1.00 54.66 99 ASN A CA 1
ATOM 728 C C . ASN A 1 99 ? 11.756 16.399 -24.314 1.00 54.66 99 ASN A C 1
ATOM 730 O O . ASN A 1 99 ? 11.231 17.001 -23.378 1.00 54.66 99 ASN A O 1
ATOM 734 N N . LEU A 1 100 ? 11.073 15.500 -25.028 1.00 55.41 100 LEU A N 1
ATOM 735 C CA . LEU A 1 100 ? 9.671 15.137 -24.796 1.00 55.41 100 LEU A CA 1
ATOM 736 C C . LEU A 1 100 ? 9.453 14.232 -23.570 1.00 55.41 100 LEU A C 1
ATOM 738 O O . LEU A 1 100 ? 8.381 14.285 -22.971 1.00 55.41 100 LEU A O 1
ATOM 742 N N . GLN A 1 101 ? 10.435 13.418 -23.160 1.00 53.28 101 GLN A N 1
ATOM 743 C CA . GLN A 1 101 ? 10.270 12.519 -22.005 1.00 53.28 101 GLN A CA 1
ATOM 744 C C . GLN A 1 101 ? 10.426 13.236 -20.656 1.00 53.28 101 GLN A C 1
ATOM 746 O O . GLN A 1 101 ? 9.804 12.827 -19.677 1.00 53.28 101 GLN A O 1
ATOM 751 N N . PHE A 1 102 ? 11.204 14.321 -20.599 1.00 54.59 102 PHE A N 1
ATOM 752 C CA . PHE A 1 102 ? 11.444 15.074 -19.362 1.00 54.59 102 PHE A CA 1
ATOM 753 C C . PHE A 1 102 ? 10.214 15.893 -18.928 1.00 54.59 102 PHE A C 1
ATOM 755 O O . PHE A 1 102 ? 9.926 16.003 -17.738 1.00 54.59 102 PHE A O 1
ATOM 762 N N . TYR A 1 103 ? 9.430 16.393 -19.889 1.00 53.28 103 TYR A N 1
ATOM 763 C CA . TYR A 1 103 ? 8.202 17.148 -19.611 1.00 53.28 103 TYR A CA 1
ATOM 764 C C . TYR A 1 103 ? 7.089 16.297 -18.978 1.00 53.28 103 TYR A C 1
ATOM 766 O O . TYR A 1 103 ? 6.313 16.814 -18.182 1.00 53.28 103 TYR A O 1
ATOM 774 N N . GLY A 1 104 ? 7.028 14.994 -19.272 1.00 56.38 104 GLY A N 1
ATOM 775 C CA . GLY A 1 104 ? 6.018 14.088 -18.704 1.00 56.38 104 GLY A CA 1
ATOM 776 C C . GLY A 1 104 ? 6.257 13.678 -17.244 1.00 56.38 104 GLY A C 1
ATOM 777 O O . GLY A 1 104 ? 5.396 13.033 -16.660 1.00 56.38 104 GLY A O 1
ATOM 778 N N . ILE A 1 105 ? 7.417 14.016 -16.669 1.00 53.88 105 ILE A N 1
ATOM 779 C CA . ILE A 1 105 ? 7.785 13.732 -15.267 1.00 53.88 105 ILE A CA 1
ATOM 780 C C . ILE A 1 105 ? 7.583 14.972 -14.371 1.00 53.88 105 ILE A C 1
ATOM 782 O O . ILE A 1 105 ? 7.508 14.845 -13.151 1.00 53.88 105 ILE A O 1
ATOM 786 N N . LEU A 1 106 ? 7.495 16.167 -14.968 1.00 48.53 106 LEU A N 1
ATOM 787 C CA . LEU A 1 106 ? 7.407 17.461 -14.277 1.00 48.53 106 LEU A CA 1
ATOM 788 C C . LEU A 1 106 ? 5.988 18.059 -14.224 1.00 48.53 106 LEU A C 1
ATOM 790 O O . LEU A 1 106 ? 5.834 19.178 -13.735 1.00 48.53 106 LEU A O 1
ATOM 794 N N . VAL A 1 107 ? 4.975 17.337 -14.716 1.00 40.03 107 VAL A N 1
ATOM 795 C CA . VAL A 1 107 ? 3.548 17.701 -14.628 1.00 40.03 107 VAL A CA 1
ATOM 796 C C . VAL A 1 107 ? 2.822 16.763 -13.678 1.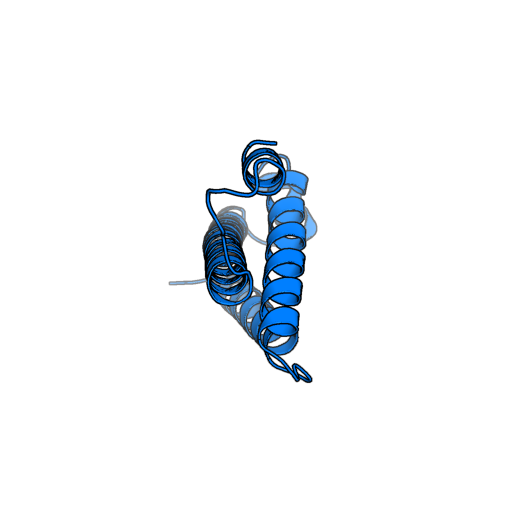00 40.03 107 VAL A C 1
ATOM 798 O O . VAL A 1 107 ? 3.019 15.535 -13.811 1.00 40.03 107 VAL A O 1
#

pLDDT: mean 84.07, std 14.03, range [40.03, 96.19]

Radius of gyration: 16.99 Å; chains: 1; bounding box: 37×31×47 Å

Foldseek 3Di:
DQDPVLVVLLVVVVVVLVCQQPPPDDDLLSSLVSLVVLLVVLVCVLVVCVALVSVCVVSVHDSVSSVVSNVSSVVSSVVSNVSNVVSCPVVDPPDVPPPVVVVVVVD

InterPro domains:
  IPR013130 Ferric reductase transmembrane component-like domain [PF01794] (37-89)

Sequence (107 aa):
MPSLQRLVLTTAYLVGTGVCNFVGVQSLPEAGSRAARLSLINLMSLFFSGGNEFGARLLGVSLGTYGAFHRTVGFVTVIQAIIHVVIIAKTRSISASDNLQFYGILV

Organism: NCBI:txid1506151

Secondary structure (DSSP, 8-state):
---HHHHHHHHHHHHHHHHHHHTT--SHHHHHHHHHHHHHHHHHHHHHTTTHHHHHHHTT--HHHHHHHHHHHHHHHHHHHHHHHHHHHHHS---TT-HHHHHTT--